Protein AF-A0A1D2M3N2-F1 (afdb_monomer_lite)

pLDDT: mean 70.22, std 14.72, range [46.94, 94.25]

Radius of gyration: 23.42 Å; chains: 1; bounding box: 57×47×58 Å

Foldseek 3Di:
DVVVVVVVVVVVVVVVLCVPPVPPPCSVVVVVVVVVVVVVVVVVVVVVVVLLVVLCCLLPPDCVGPVDNNCCQLQLHPGPLLVVCCVQDDPVVNVVLVVCGNHDPCVVVNSVSSVVSVVVCVVVVVVVVVVVVVVVVVVVD

Organism: Orchesella cincta (NCBI:txid48709)

Sequence (141 aa):
MPVNDSWLLEQFVYQLIRKHFRKTNYYTDLIDLFLQVTQKTVLGQCLDTQTAVDDYLDCYGSEADIGKAGTDIQNGKCSWLFVRSQQLCSKEQLAMLFENYGKSDDDKKMQGMCLKSVQELRNDEMKGLMRKLLEMVTARI

Secondary structure (DSSP, 8-state):
-HHHHHHHHHHHHHHHHHHHHTTSTTHHHHHHHHHHHHHHHHHHHHHHHHHHHHHHHHHH--HHHHSS---TTTTT---HHHHHHHTTS-HHHHHHHHHHTT-SSSHHHHHHHHHHHHHHHHHHHHHHHHHHHHHHHHTT-

InterPro domains:
  IPR000092 Polyprenyl synthetase-like [PF00348] (53-109)
  IPR008949 Isoprenoid synthase domain superfamily [G3DSA:1.10.600.10] (1-52)
  IPR008949 Isoprenoid synthase domain superfamily [G3DSA:1.10.600.10] (53-141)
  IPR008949 Isoprenoid synthase domain superfamily [SSF48576] (3-140)
  IPR039702 Farnesyl pyrophosphate synthase-like [PTHR11525] (53-109)

Structure (mmCIF, N/CA/C/O backbone):
data_AF-A0A1D2M3N2-F1
#
_entry.id   AF-A0A1D2M3N2-F1
#
loop_
_atom_site.group_PDB
_atom_site.id
_atom_site.type_symbol
_atom_site.label_atom_id
_atom_site.label_alt_id
_atom_site.label_comp_id
_atom_site.label_asym_id
_atom_site.label_entity_id
_atom_site.label_seq_id
_atom_site.pdbx_PDB_ins_code
_atom_site.Cartn_x
_atom_site.Cartn_y
_atom_site.Cartn_z
_atom_site.occupancy
_atom_site.B_iso_or_equiv
_atom_site.auth_seq_id
_atom_site.auth_comp_id
_atom_site.auth_asym_id
_atom_site.auth_atom_id
_atom_site.pdbx_PDB_model_num
ATOM 1 N N . MET A 1 1 ? 13.300 2.833 14.566 1.00 67.69 1 MET A N 1
ATOM 2 C CA . MET A 1 1 ? 12.424 3.546 15.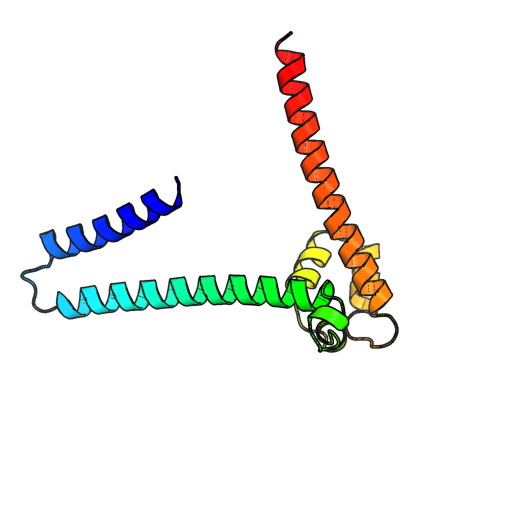523 1.00 67.69 1 MET A CA 1
ATOM 3 C C . MET A 1 1 ? 11.006 3.844 14.997 1.00 67.69 1 MET A C 1
ATOM 5 O O . MET A 1 1 ? 10.106 3.661 15.792 1.00 67.69 1 MET A O 1
ATOM 9 N N . PRO A 1 2 ? 10.743 4.152 13.705 1.00 76.12 2 PRO A N 1
ATOM 10 C CA . PRO A 1 2 ? 9.382 4.490 13.219 1.00 76.12 2 PRO A CA 1
ATOM 11 C C . PRO A 1 2 ? 8.353 3.338 13.193 1.00 76.12 2 PRO A C 1
ATOM 13 O O . PRO A 1 2 ? 7.151 3.550 13.338 1.00 76.12 2 PRO A O 1
ATOM 16 N N . VAL A 1 3 ? 8.816 2.098 12.998 1.00 81.56 3 VAL A N 1
ATOM 17 C CA . VAL A 1 3 ? 7.937 0.913 12.910 1.00 81.56 3 VAL A CA 1
ATOM 18 C C . VAL A 1 3 ? 7.278 0.606 14.257 1.00 81.56 3 VAL A C 1
ATOM 20 O O . VAL A 1 3 ? 6.100 0.268 14.315 1.00 81.56 3 VAL A O 1
ATOM 23 N N . ASN A 1 4 ? 8.027 0.784 15.349 1.00 85.62 4 ASN A N 1
ATOM 24 C CA . ASN A 1 4 ? 7.520 0.582 16.703 1.00 85.62 4 ASN A CA 1
ATOM 25 C C . ASN A 1 4 ? 6.383 1.561 17.031 1.00 85.62 4 ASN A C 1
ATOM 27 O O . ASN A 1 4 ? 5.377 1.167 17.613 1.00 85.62 4 ASN A O 1
ATOM 31 N N . ASP A 1 5 ? 6.518 2.816 16.601 1.00 91.50 5 ASP A N 1
ATOM 32 C CA . ASP A 1 5 ? 5.506 3.850 16.829 1.00 91.50 5 ASP A CA 1
ATOM 33 C C . ASP A 1 5 ? 4.214 3.545 16.058 1.00 91.50 5 ASP A C 1
ATOM 35 O O . ASP A 1 5 ? 3.114 3.738 16.573 1.00 91.50 5 ASP A O 1
ATOM 39 N N . SER A 1 6 ? 4.340 2.983 14.853 1.00 87.88 6 SER A N 1
ATOM 40 C CA . SER A 1 6 ? 3.199 2.557 14.032 1.00 87.88 6 SER A CA 1
ATOM 41 C C . SER A 1 6 ? 2.406 1.430 14.703 1.00 87.88 6 SER A C 1
ATOM 43 O O . SER A 1 6 ? 1.179 1.492 14.782 1.00 87.88 6 SER A O 1
ATOM 45 N N . TRP A 1 7 ? 3.101 0.436 15.266 1.00 85.81 7 TRP A N 1
ATOM 46 C CA . TRP A 1 7 ? 2.455 -0.649 16.010 1.00 85.81 7 TRP A CA 1
ATOM 47 C C . TRP A 1 7 ? 1.809 -0.133 17.305 1.00 85.81 7 TRP A C 1
ATOM 49 O O . TRP A 1 7 ? 0.689 -0.515 17.651 1.00 85.81 7 TRP A O 1
ATOM 59 N N . LEU A 1 8 ? 2.466 0.795 18.006 1.00 91.69 8 LEU A N 1
ATOM 60 C CA . LEU A 1 8 ? 1.911 1.407 19.212 1.00 91.69 8 LEU A CA 1
ATOM 61 C C . LEU A 1 8 ? 0.593 2.145 18.923 1.00 91.69 8 LEU A C 1
ATOM 63 O O . LEU A 1 8 ? -0.360 2.008 19.691 1.00 91.69 8 LEU A O 1
ATOM 67 N N . LEU A 1 9 ? 0.520 2.880 17.809 1.00 90.75 9 LEU A N 1
ATOM 68 C CA . LEU A 1 9 ? -0.699 3.565 17.370 1.00 90.75 9 LEU A CA 1
ATOM 69 C C . LEU A 1 9 ? -1.838 2.581 17.097 1.00 90.75 9 LEU A C 1
ATOM 71 O O . LEU A 1 9 ? -2.955 2.795 17.569 1.00 90.75 9 LEU A O 1
ATOM 75 N N . GLU A 1 10 ? -1.557 1.478 16.404 1.00 88.44 10 GLU A N 1
ATOM 76 C CA . GLU A 1 10 ? -2.554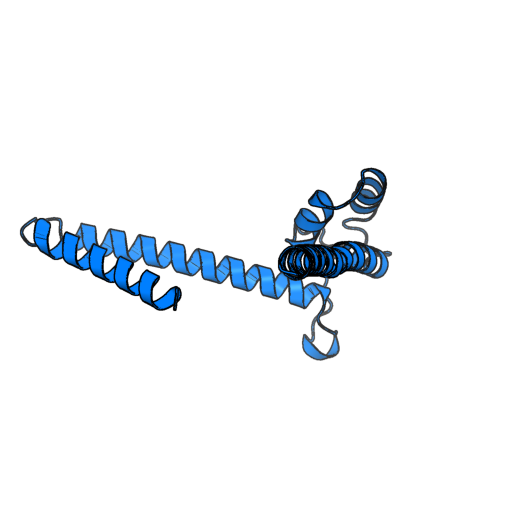 0.442 16.134 1.00 88.44 10 GLU A CA 1
ATOM 77 C C . GLU A 1 10 ? -3.109 -0.164 17.436 1.00 88.44 10 GLU A C 1
ATOM 79 O O . GLU A 1 10 ? -4.324 -0.276 17.618 1.00 88.44 10 GLU A O 1
ATOM 84 N N . GLN A 1 11 ? -2.237 -0.478 18.399 1.00 91.19 11 GLN A N 1
ATOM 85 C CA . GLN A 1 11 ? -2.669 -0.979 19.707 1.00 91.19 11 GLN A CA 1
ATOM 86 C C . GLN A 1 11 ? -3.508 0.048 20.477 1.00 91.19 11 GLN A C 1
ATOM 88 O O . GLN A 1 11 ? -4.456 -0.322 21.176 1.00 91.19 11 GLN A O 1
ATOM 93 N N . PHE A 1 12 ? -3.207 1.338 20.331 1.00 94.25 12 PHE A N 1
ATOM 94 C CA . PHE A 1 12 ? -3.974 2.407 20.964 1.00 94.25 12 PHE A CA 1
ATOM 95 C C . PHE A 1 12 ? -5.409 2.486 20.424 1.00 94.25 12 PHE A C 1
ATOM 97 O O . PHE A 1 12 ? -6.350 2.673 21.199 1.00 94.25 12 PHE A O 1
ATOM 104 N N . VAL A 1 13 ? -5.600 2.262 19.119 1.00 91.50 13 VAL A N 1
ATOM 105 C CA . VAL A 1 13 ? -6.930 2.207 18.488 1.00 91.50 13 VAL A CA 1
ATOM 106 C C . VAL A 1 13 ? -7.767 1.073 19.084 1.00 91.50 13 VAL A C 1
ATOM 108 O O . VAL A 1 13 ? -8.883 1.316 19.552 1.00 91.50 13 VAL A O 1
ATOM 111 N N . TYR A 1 14 ? -7.221 -0.144 19.177 1.00 91.62 14 TYR A N 1
ATOM 112 C CA . TYR A 1 14 ? -7.936 -1.273 19.786 1.00 91.62 14 TYR A CA 1
ATOM 113 C C . TYR A 1 14 ? -8.246 -1.046 21.273 1.00 91.62 14 TYR A C 1
ATOM 115 O O . TYR A 1 14 ? -9.323 -1.418 21.752 1.00 91.62 14 TYR A O 1
ATOM 123 N N . GLN A 1 15 ? -7.350 -0.385 22.014 1.00 92.56 15 GLN A N 1
ATOM 124 C CA . GLN A 1 15 ? -7.609 -0.012 23.407 1.00 92.56 15 GLN A CA 1
ATOM 125 C C . GLN A 1 15 ? -8.756 0.997 23.544 1.00 92.56 15 GLN A C 1
ATOM 127 O O . GLN A 1 15 ? -9.596 0.834 24.434 1.00 92.56 15 GLN A O 1
ATOM 132 N N . LEU A 1 16 ? -8.836 2.005 22.669 1.00 92.62 16 LEU A N 1
ATOM 133 C CA . LEU A 1 16 ? -9.937 2.974 22.657 1.00 92.62 16 LEU A CA 1
ATOM 134 C C . LEU A 1 16 ? -11.272 2.298 22.345 1.00 92.62 16 LEU A C 1
ATOM 136 O O . LEU A 1 16 ? -12.252 2.509 23.067 1.00 92.62 16 LEU A O 1
ATOM 140 N N . ILE A 1 17 ? -11.296 1.426 21.333 1.00 90.56 17 ILE A N 1
ATOM 141 C CA . ILE A 1 17 ? -12.499 0.675 20.962 1.00 90.56 17 ILE A CA 1
ATOM 142 C C . ILE A 1 17 ? -12.967 -0.184 22.143 1.00 90.56 17 ILE A C 1
ATOM 144 O O . ILE A 1 17 ? -14.131 -0.129 22.542 1.00 90.56 17 ILE A O 1
ATOM 148 N N . ARG A 1 18 ? -12.049 -0.902 22.796 1.00 91.50 18 ARG A N 1
ATOM 149 C CA . ARG A 1 18 ? -12.355 -1.706 23.986 1.00 91.50 18 ARG A CA 1
ATOM 150 C C . ARG A 1 18 ? -12.792 -0.864 25.187 1.00 91.50 18 ARG A C 1
ATOM 152 O O . ARG A 1 18 ? -13.612 -1.317 25.981 1.00 91.50 18 ARG A O 1
ATOM 159 N N . LYS A 1 19 ? -12.266 0.345 25.368 1.00 93.50 19 LYS A N 1
ATOM 160 C CA . LYS A 1 19 ? -12.651 1.206 26.495 1.00 93.50 19 LYS A CA 1
ATOM 161 C C . LYS A 1 19 ? -14.065 1.764 26.331 1.00 93.50 19 LYS A C 1
ATOM 163 O O . LYS A 1 19 ? -14.813 1.790 27.305 1.00 93.50 19 LYS A O 1
ATOM 168 N N . HIS A 1 20 ? -14.425 2.187 25.121 1.00 91.44 20 HIS A N 1
ATOM 169 C CA . HIS A 1 20 ? -15.673 2.911 24.869 1.00 91.44 20 HIS A CA 1
ATOM 170 C C . HIS A 1 20 ? -16.822 2.025 24.374 1.00 91.44 20 HIS 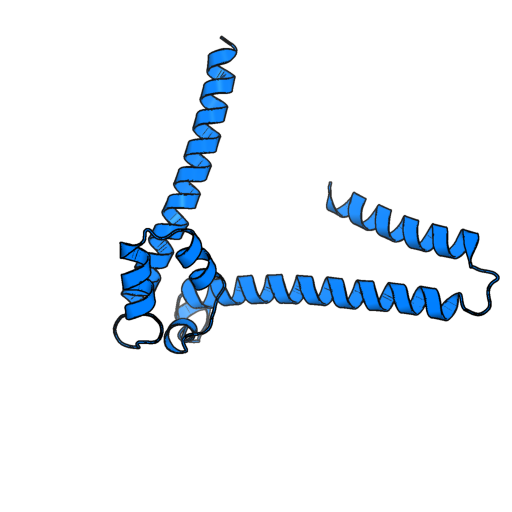A C 1
ATOM 172 O O . HIS A 1 20 ? -17.971 2.283 24.724 1.00 91.44 20 HIS A O 1
ATOM 178 N N . PHE A 1 21 ? -16.533 0.958 23.627 1.00 91.25 21 PHE A N 1
ATOM 179 C CA . PHE A 1 21 ? -17.554 0.161 22.937 1.00 91.25 21 PHE A CA 1
ATOM 180 C C . PHE A 1 21 ? -17.700 -1.268 23.465 1.00 91.25 21 PHE A C 1
ATOM 182 O O . PHE A 1 21 ? -18.584 -1.984 23.028 1.00 91.25 21 PHE A O 1
ATOM 189 N N . ARG A 1 22 ? -16.926 -1.701 24.469 1.00 89.69 22 ARG A N 1
ATOM 190 C CA . ARG A 1 22 ? -16.982 -3.088 24.987 1.00 89.69 22 ARG A CA 1
ATOM 191 C C . ARG A 1 22 ? -18.359 -3.558 25.473 1.00 89.69 22 ARG A C 1
ATOM 193 O O . ARG A 1 22 ? -18.585 -4.759 25.552 1.00 89.69 22 ARG A O 1
ATOM 200 N N . LYS A 1 23 ? -19.251 -2.642 25.857 1.00 91.62 23 LYS A N 1
ATOM 201 C CA . LYS A 1 23 ? -20.602 -2.977 26.341 1.00 91.62 23 LYS A CA 1
ATOM 202 C C . LYS A 1 23 ? -21.673 -2.936 25.246 1.00 91.62 23 LYS A C 1
ATOM 204 O O . LYS A 1 23 ? -22.834 -3.173 25.556 1.00 91.62 23 LYS A O 1
ATOM 209 N N . THR A 1 24 ? -21.324 -2.585 24.009 1.00 90.12 24 THR A N 1
ATOM 210 C CA . THR A 1 24 ? -22.295 -2.502 22.916 1.00 90.12 24 THR A CA 1
ATOM 211 C C . THR A 1 24 ? -22.436 -3.852 22.217 1.00 90.12 24 THR A C 1
ATOM 213 O O . THR A 1 24 ? -21.484 -4.624 22.126 1.00 90.12 24 THR A O 1
ATOM 216 N N . ASN A 1 25 ? -23.630 -4.133 21.691 1.00 90.62 25 ASN A N 1
ATOM 217 C CA . ASN A 1 25 ? -23.931 -5.411 21.033 1.00 90.62 25 ASN A CA 1
ATOM 218 C C . ASN A 1 25 ? -23.178 -5.611 19.703 1.00 90.62 25 ASN A C 1
ATOM 220 O O . ASN A 1 25 ? -23.114 -6.728 19.215 1.00 90.62 25 ASN A O 1
ATOM 224 N N . TYR A 1 26 ? -22.607 -4.543 19.137 1.00 89.81 26 TYR A N 1
ATOM 225 C CA . TYR A 1 26 ? -21.868 -4.538 17.868 1.00 89.81 26 TYR A CA 1
ATOM 226 C C . TYR A 1 26 ? -20.341 -4.463 18.056 1.00 89.81 26 TYR A C 1
ATOM 228 O O . TYR A 1 26 ? -19.607 -4.208 17.106 1.00 89.81 26 TYR A O 1
ATOM 236 N N . TYR A 1 27 ? -19.834 -4.624 19.285 1.00 91.94 27 TYR A N 1
ATOM 237 C CA . TYR A 1 27 ? -18.395 -4.558 19.571 1.00 91.94 27 TYR A CA 1
ATOM 238 C C . TYR A 1 27 ? -17.584 -5.575 18.758 1.00 91.94 27 TYR A C 1
ATOM 240 O O . TYR A 1 27 ? -16.518 -5.238 18.248 1.00 91.94 27 TYR A O 1
ATOM 248 N N . THR A 1 28 ? -18.091 -6.802 18.634 1.00 90.06 28 THR A N 1
ATOM 249 C CA . THR A 1 28 ? -17.457 -7.874 17.855 1.00 90.06 28 THR A CA 1
ATOM 250 C C . THR A 1 28 ? -17.376 -7.503 16.383 1.00 90.06 28 THR A C 1
ATOM 252 O O . THR A 1 28 ? -16.290 -7.537 15.816 1.00 90.06 28 THR A O 1
ATOM 255 N N . ASP A 1 29 ? -18.482 -7.024 15.811 1.00 93.62 29 ASP A N 1
ATOM 256 C CA . ASP A 1 29 ? -18.552 -6.630 14.402 1.00 93.62 29 ASP A CA 1
ATOM 257 C C . ASP A 1 29 ? -17.628 -5.441 14.107 1.00 93.62 29 ASP A C 1
ATOM 259 O O . ASP A 1 29 ? -16.991 -5.375 13.058 1.00 93.62 29 ASP A O 1
ATOM 263 N N . LEU A 1 30 ? -17.515 -4.506 15.057 1.00 91.75 30 LEU A N 1
ATOM 264 C CA . LEU A 1 30 ? -16.622 -3.356 14.952 1.00 91.75 30 LEU A CA 1
ATOM 265 C C . LEU A 1 30 ? -15.147 -3.781 14.957 1.00 91.75 30 LEU A C 1
ATOM 267 O O . LEU A 1 30 ? -14.370 -3.290 14.142 1.00 91.75 30 LEU A O 1
ATOM 271 N N . ILE A 1 31 ? -14.755 -4.683 15.860 1.00 92.50 31 ILE A N 1
ATOM 272 C CA . ILE A 1 31 ? -13.382 -5.203 15.917 1.00 92.50 31 ILE A CA 1
ATOM 273 C C . ILE A 1 31 ? -13.056 -6.005 14.656 1.00 92.50 31 ILE A C 1
ATOM 275 O O . ILE A 1 31 ? -12.002 -5.778 14.062 1.00 92.50 31 ILE A O 1
ATOM 279 N N . ASP A 1 32 ? -13.963 -6.877 14.216 1.00 93.25 32 ASP A N 1
ATOM 280 C CA . ASP A 1 32 ? -13.782 -7.673 13.002 1.00 93.25 32 ASP A CA 1
ATOM 281 C C . ASP A 1 32 ? -13.652 -6.782 11.763 1.00 93.25 32 ASP A C 1
ATOM 283 O O . ASP A 1 32 ? -12.795 -7.028 10.913 1.00 93.25 32 ASP A O 1
ATOM 287 N N . LEU A 1 33 ? -14.441 -5.707 11.672 1.00 92.81 33 LEU A N 1
ATOM 288 C CA . LEU A 1 33 ? -14.337 -4.741 10.581 1.00 92.81 33 LEU A CA 1
ATOM 289 C C . LEU A 1 33 ? -12.972 -4.043 10.568 1.00 92.81 33 LEU A C 1
ATOM 291 O O . LEU A 1 33 ? -12.336 -3.964 9.516 1.00 92.81 33 LEU A O 1
ATOM 295 N N . PHE A 1 34 ? -12.505 -3.555 11.721 1.00 92.75 34 PHE A N 1
ATOM 296 C CA . PHE A 1 34 ? -11.193 -2.911 11.823 1.00 92.75 34 PHE A CA 1
ATOM 297 C C . PHE A 1 34 ? -10.062 -3.876 11.460 1.00 92.75 34 PHE A C 1
ATOM 299 O O . PHE A 1 34 ? -9.186 -3.520 10.673 1.00 92.75 34 PHE A O 1
ATOM 306 N N . LEU A 1 35 ? -10.124 -5.112 11.954 1.00 92.19 35 LEU A N 1
ATOM 307 C CA . LEU A 1 35 ? -9.136 -6.139 11.647 1.00 92.19 35 LEU A CA 1
ATOM 308 C C . LEU A 1 35 ? -9.107 -6.469 10.146 1.00 92.19 35 LEU A C 1
ATOM 310 O O . LEU A 1 35 ? -8.031 -6.529 9.551 1.00 92.19 35 LEU A O 1
ATOM 314 N N . GLN A 1 36 ? -10.273 -6.615 9.508 1.00 92.50 36 GLN A N 1
ATOM 315 C CA . GLN A 1 36 ? -10.372 -6.869 8.066 1.00 92.50 36 GLN A CA 1
ATOM 316 C C . GLN A 1 36 ? -9.811 -5.717 7.226 1.00 92.50 36 GLN A C 1
ATOM 318 O O . GLN A 1 36 ? -9.149 -5.953 6.213 1.00 92.50 36 GLN A O 1
ATOM 323 N N . VAL A 1 37 ? -10.074 -4.468 7.618 1.00 92.75 37 VAL A N 1
ATOM 324 C CA . VAL A 1 37 ? -9.556 -3.287 6.911 1.00 92.75 37 VAL A CA 1
ATOM 325 C C . VAL A 1 37 ? -8.036 -3.197 7.046 1.00 92.75 37 VAL A C 1
ATOM 327 O O . VAL A 1 37 ? -7.351 -2.990 6.040 1.00 92.75 37 VAL A O 1
ATOM 330 N N . THR A 1 38 ? -7.490 -3.423 8.243 1.00 91.62 38 THR A N 1
ATOM 331 C CA . THR A 1 38 ? -6.037 -3.489 8.448 1.00 91.62 38 THR A CA 1
ATOM 332 C C . THR A 1 38 ? -5.418 -4.595 7.600 1.00 91.62 38 THR A C 1
ATOM 334 O O . THR A 1 38 ? -4.458 -4.345 6.874 1.00 91.62 38 THR A O 1
ATOM 337 N N . GLN A 1 39 ? -6.007 -5.794 7.600 1.00 91.38 39 GLN A N 1
ATOM 338 C CA . GLN A 1 39 ? -5.510 -6.919 6.811 1.00 91.38 39 GLN A CA 1
ATOM 339 C C . GLN A 1 39 ? -5.492 -6.608 5.308 1.00 91.38 39 GLN A C 1
ATOM 341 O O . GLN A 1 39 ? -4.487 -6.858 4.647 1.00 91.38 39 GLN A O 1
ATOM 346 N N . LYS A 1 40 ? -6.563 -6.013 4.764 1.00 90.69 40 LYS A N 1
ATOM 347 C CA . LYS A 1 40 ? -6.609 -5.586 3.354 1.00 90.69 40 LYS A CA 1
ATOM 348 C C . LYS A 1 40 ? -5.542 -4.541 3.029 1.00 90.69 40 LYS A C 1
ATOM 350 O O . LYS A 1 40 ? -4.952 -4.595 1.956 1.00 90.69 40 LYS A O 1
ATOM 355 N N . THR A 1 41 ? -5.277 -3.621 3.952 1.00 91.12 41 THR A N 1
ATOM 356 C CA . THR A 1 41 ? -4.283 -2.554 3.764 1.00 91.12 41 THR A CA 1
ATOM 357 C C . THR A 1 41 ? -2.861 -3.111 3.766 1.00 91.12 41 THR A C 1
ATOM 359 O O . THR A 1 41 ? -2.074 -2.780 2.884 1.00 91.12 41 THR A O 1
ATOM 362 N N . VAL A 1 42 ? -2.544 -4.005 4.708 1.00 86.88 42 VAL A N 1
ATOM 363 C CA . VAL A 1 42 ? -1.232 -4.670 4.787 1.00 86.88 42 VAL A CA 1
ATOM 364 C C . VAL A 1 42 ? -1.000 -5.569 3.576 1.00 86.88 42 VAL A C 1
ATOM 366 O O . VAL A 1 42 ? 0.089 -5.559 3.011 1.00 86.88 42 VAL A O 1
ATOM 369 N N . LEU A 1 43 ? -2.023 -6.310 3.134 1.00 84.56 43 LEU A N 1
ATOM 370 C CA . LEU A 1 43 ? -1.938 -7.112 1.912 1.00 84.56 43 LEU A CA 1
ATOM 371 C C . LEU A 1 43 ? -1.720 -6.241 0.671 1.00 84.56 43 LEU A C 1
ATOM 373 O O . LEU A 1 43 ? -0.897 -6.602 -0.160 1.00 84.56 43 LEU A O 1
ATOM 377 N N . GLY A 1 44 ? -2.402 -5.097 0.564 1.00 86.12 44 GLY A N 1
ATOM 378 C CA . GLY A 1 44 ? -2.177 -4.132 -0.516 1.00 86.12 44 GLY A CA 1
ATOM 379 C C . GLY A 1 44 ? -0.738 -3.616 -0.536 1.00 86.12 44 GLY A C 1
ATOM 380 O O . GLY A 1 44 ? -0.070 -3.722 -1.554 1.00 86.12 44 GLY A O 1
ATOM 381 N N . GLN A 1 45 ? -0.216 -3.176 0.613 1.00 81.31 45 GLN A N 1
ATOM 382 C CA . GLN A 1 45 ? 1.178 -2.730 0.726 1.00 81.31 45 GLN A CA 1
ATOM 383 C C . GLN A 1 45 ? 2.178 -3.841 0.394 1.00 81.31 45 GLN A C 1
ATOM 385 O O . GLN A 1 45 ? 3.182 -3.593 -0.268 1.00 81.31 45 GLN A O 1
ATOM 390 N N . CYS A 1 46 ? 1.910 -5.069 0.843 1.00 81.56 46 CYS A N 1
ATOM 391 C CA . CYS A 1 46 ? 2.751 -6.218 0.533 1.00 81.56 46 CYS A CA 1
ATOM 392 C C . CYS A 1 46 ? 2.753 -6.501 -0.974 1.00 81.56 46 CYS A C 1
ATOM 394 O O . CYS A 1 46 ? 3.826 -6.668 -1.553 1.00 81.56 46 CYS A O 1
ATOM 396 N N . LEU A 1 47 ? 1.579 -6.462 -1.613 1.00 77.38 47 LEU A N 1
ATOM 397 C CA . LEU A 1 47 ? 1.446 -6.617 -3.057 1.00 77.38 47 LEU A CA 1
ATOM 398 C C . LEU A 1 47 ? 2.208 -5.520 -3.806 1.00 77.38 47 LEU A C 1
ATOM 400 O O . LEU A 1 47 ? 3.002 -5.852 -4.676 1.00 77.38 47 LEU A O 1
ATOM 404 N N . ASP A 1 48 ? 2.051 -4.253 -3.417 1.00 73.56 48 ASP A N 1
ATOM 405 C CA . ASP A 1 48 ? 2.761 -3.122 -4.028 1.00 73.56 48 ASP A CA 1
ATOM 406 C C . ASP A 1 48 ? 4.286 -3.306 -3.937 1.00 73.56 48 ASP A C 1
ATOM 408 O O . ASP A 1 48 ? 5.012 -3.128 -4.920 1.00 73.56 48 ASP A O 1
ATOM 412 N N . THR A 1 49 ? 4.789 -3.721 -2.766 1.00 72.62 49 THR A N 1
ATOM 413 C CA . THR A 1 49 ? 6.223 -3.998 -2.589 1.00 72.62 49 THR A CA 1
ATOM 414 C C . THR A 1 49 ? 6.695 -5.184 -3.419 1.00 72.62 49 THR A C 1
ATOM 416 O O . THR A 1 49 ? 7.792 -5.129 -3.967 1.00 72.62 49 THR A O 1
ATOM 419 N N . GLN A 1 50 ? 5.877 -6.231 -3.550 1.00 70.25 50 GLN A N 1
ATOM 420 C CA . GLN A 1 50 ? 6.212 -7.399 -4.356 1.00 70.25 50 GLN A CA 1
ATOM 421 C C . GLN A 1 50 ? 6.225 -7.051 -5.845 1.00 70.25 50 GLN A C 1
ATOM 423 O O . GLN A 1 50 ? 7.195 -7.368 -6.519 1.00 70.25 50 GLN A O 1
ATOM 428 N N . THR A 1 51 ? 5.236 -6.299 -6.335 1.00 68.44 51 THR A N 1
ATOM 429 C CA . THR A 1 51 ? 5.213 -5.825 -7.726 1.00 68.44 51 THR A CA 1
ATOM 430 C C . THR A 1 51 ? 6.394 -4.919 -8.047 1.00 68.44 51 THR A C 1
ATOM 432 O O . THR A 1 51 ? 6.968 -5.035 -9.120 1.00 68.44 51 THR A O 1
ATOM 435 N N . ALA A 1 52 ? 6.819 -4.063 -7.111 1.00 64.69 52 ALA A N 1
ATOM 436 C CA . ALA A 1 52 ? 7.992 -3.217 -7.312 1.00 64.69 52 ALA A CA 1
ATOM 437 C C . ALA A 1 52 ? 9.300 -4.028 -7.369 1.00 64.69 52 ALA A C 1
ATOM 439 O O . ALA A 1 52 ? 10.229 -3.654 -8.085 1.00 64.69 52 ALA A O 1
ATOM 440 N N . VAL A 1 53 ? 9.382 -5.128 -6.611 1.00 64.56 53 VAL A N 1
ATOM 441 C CA . VAL A 1 53 ? 10.521 -6.055 -6.651 1.00 64.56 53 VAL A CA 1
ATOM 442 C C . VAL A 1 53 ? 10.503 -6.878 -7.932 1.00 64.56 53 VAL A C 1
ATOM 444 O O . VAL A 1 53 ? 11.550 -7.000 -8.557 1.00 64.56 53 VAL A O 1
ATOM 447 N N . ASP A 1 54 ? 9.346 -7.384 -8.348 1.00 64.75 54 ASP A N 1
ATOM 448 C CA . ASP A 1 54 ? 9.196 -8.147 -9.588 1.00 64.75 54 ASP A CA 1
ATOM 449 C C . ASP A 1 54 ? 9.513 -7.266 -10.811 1.00 64.75 54 ASP A C 1
ATOM 451 O O . ASP A 1 54 ? 10.332 -7.658 -11.635 1.00 64.75 54 ASP A O 1
ATOM 455 N N . ASP A 1 55 ? 9.005 -6.027 -10.869 1.00 61.41 55 ASP A N 1
ATOM 456 C CA . ASP A 1 55 ? 9.345 -5.032 -11.905 1.00 61.41 55 ASP A CA 1
ATOM 457 C C . ASP A 1 55 ? 10.860 -4.744 -11.965 1.00 61.41 55 ASP A C 1
ATOM 459 O O . ASP A 1 55 ? 11.438 -4.532 -13.035 1.00 61.41 55 ASP A O 1
ATOM 463 N N . TYR A 1 56 ? 11.526 -4.711 -10.805 1.00 61.91 56 TYR A N 1
ATOM 464 C CA . TYR A 1 56 ? 12.973 -4.534 -10.727 1.00 61.91 56 TYR A CA 1
ATOM 465 C C . TYR A 1 56 ? 13.716 -5.798 -11.175 1.00 61.91 56 TYR A C 1
ATOM 467 O O . TYR A 1 56 ? 14.658 -5.720 -11.957 1.00 61.91 56 TYR A O 1
ATOM 475 N N . LEU A 1 57 ? 13.313 -6.976 -10.715 1.00 63.81 57 LEU A N 1
ATOM 476 C CA . LEU A 1 57 ? 13.969 -8.230 -11.070 1.00 63.81 57 LEU A CA 1
ATOM 477 C C . LEU A 1 57 ? 13.812 -8.547 -12.562 1.00 63.81 57 LEU A C 1
ATOM 479 O O . LEU A 1 57 ? 14.801 -8.915 -13.189 1.00 63.81 57 LEU A O 1
ATOM 483 N N . ASP A 1 58 ? 12.654 -8.285 -13.163 1.00 61.84 58 ASP A N 1
ATOM 484 C CA . ASP A 1 58 ? 12.422 -8.506 -14.596 1.00 61.84 58 ASP A CA 1
ATOM 485 C C . ASP A 1 58 ? 13.274 -7.600 -15.501 1.00 61.84 58 ASP A C 1
ATOM 487 O O . ASP A 1 58 ? 13.557 -7.957 -16.644 1.00 61.84 58 ASP A O 1
ATOM 491 N N . CYS A 1 59 ? 13.719 -6.442 -15.003 1.00 58.03 59 CYS A N 1
ATOM 492 C CA . CYS A 1 59 ? 14.556 -5.503 -15.758 1.00 58.03 59 CYS A CA 1
ATOM 493 C C . CYS A 1 59 ? 16.056 -5.587 -15.432 1.00 58.03 59 CYS A C 1
ATOM 495 O O . CYS A 1 59 ? 16.879 -5.174 -16.249 1.00 58.03 59 CYS A O 1
ATOM 497 N N . TYR A 1 60 ? 16.426 -6.062 -14.240 1.00 55.88 60 TYR A N 1
ATOM 498 C CA . TYR A 1 60 ? 17.810 -6.043 -13.745 1.00 55.88 60 TYR A CA 1
ATOM 499 C C . TYR A 1 60 ? 18.396 -7.428 -13.483 1.00 55.88 60 TYR A C 1
ATOM 501 O O . TYR A 1 60 ? 19.617 -7.555 -13.362 1.00 55.88 60 TYR A O 1
ATOM 509 N N . GLY A 1 61 ? 17.565 -8.455 -13.337 1.00 57.94 61 GLY A N 1
ATOM 510 C CA . GLY A 1 61 ? 18.048 -9.793 -13.064 1.00 57.94 61 GLY A CA 1
ATOM 511 C C . GLY A 1 61 ? 18.700 -10.405 -14.287 1.00 57.94 61 GLY A C 1
ATOM 512 O O . GLY A 1 61 ? 18.166 -10.370 -15.395 1.00 57.94 61 GLY A O 1
ATOM 513 N N . SER A 1 62 ? 19.887 -10.966 -14.085 1.00 49.44 62 SER A N 1
ATOM 514 C CA . SER A 1 62 ? 20.538 -11.735 -15.131 1.00 49.44 62 SER A CA 1
ATOM 515 C C . SER A 1 62 ? 19.714 -13.001 -15.408 1.00 49.44 62 SER A C 1
ATOM 517 O O . SER A 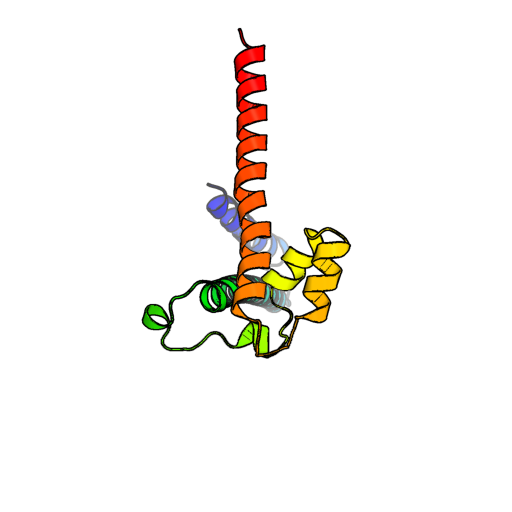1 62 ? 19.155 -13.599 -14.485 1.00 49.44 62 SER A O 1
ATOM 519 N N . GLU A 1 63 ? 19.644 -13.445 -16.669 1.00 53.75 63 GLU A N 1
ATOM 520 C CA . GLU A 1 63 ? 18.957 -14.699 -17.044 1.00 53.75 63 GLU A CA 1
ATOM 521 C C . GLU A 1 63 ? 19.465 -15.909 -16.230 1.00 53.75 63 GLU A C 1
ATOM 523 O O . GLU A 1 63 ? 18.730 -16.877 -16.033 1.00 53.75 63 GLU A O 1
ATOM 528 N N . ALA A 1 64 ? 20.696 -15.828 -15.707 1.00 51.56 64 ALA A N 1
ATOM 529 C CA . ALA A 1 64 ? 21.317 -16.833 -14.852 1.00 51.56 64 ALA A CA 1
ATOM 530 C C . ALA A 1 64 ? 20.753 -16.875 -13.417 1.00 51.56 64 ALA A C 1
ATOM 532 O O . ALA A 1 64 ? 20.783 -17.940 -12.803 1.00 51.56 64 ALA A O 1
ATOM 533 N N . ASP A 1 65 ? 20.218 -15.764 -12.898 1.00 51.41 65 ASP A N 1
ATOM 534 C CA . ASP A 1 65 ? 19.725 -15.659 -11.515 1.00 51.41 65 ASP A CA 1
ATOM 535 C C . ASP A 1 65 ? 18.205 -15.880 -11.399 1.00 51.41 65 ASP A C 1
ATOM 537 O O . ASP A 1 65 ? 17.721 -16.326 -10.360 1.00 51.41 65 ASP A O 1
ATOM 541 N N . ILE A 1 66 ? 17.443 -15.588 -12.460 1.00 52.12 66 ILE A N 1
ATOM 542 C CA . ILE A 1 66 ? 15.965 -15.633 -12.453 1.00 52.12 66 ILE A CA 1
ATOM 543 C C . ILE A 1 66 ? 15.409 -16.850 -13.208 1.00 52.12 66 ILE A C 1
ATOM 545 O O . ILE A 1 66 ? 14.290 -17.295 -12.944 1.00 52.12 66 ILE A O 1
ATOM 549 N N . GLY A 1 67 ? 16.168 -17.420 -14.151 1.00 49.69 67 GLY A N 1
ATOM 550 C CA . GLY A 1 67 ? 15.718 -18.562 -14.957 1.00 49.69 67 GLY A CA 1
ATOM 551 C C . GLY A 1 67 ? 14.532 -18.259 -15.888 1.00 49.69 67 GLY A C 1
ATOM 552 O O . GLY A 1 67 ? 13.961 -19.181 -16.472 1.00 49.69 67 GLY A O 1
ATOM 553 N N . LYS A 1 68 ? 14.154 -16.983 -16.043 1.00 54.41 68 LYS A N 1
ATOM 554 C CA . LYS A 1 68 ? 13.168 -16.484 -17.009 1.00 54.41 68 LYS A CA 1
ATOM 555 C C . LYS A 1 68 ? 13.749 -15.283 -17.748 1.00 54.41 68 LYS A C 1
ATOM 557 O O . LYS A 1 68 ? 14.361 -14.419 -17.130 1.00 54.41 68 LYS A O 1
ATOM 562 N N . ALA A 1 69 ? 13.531 -15.226 -19.059 1.00 52.50 69 ALA A N 1
ATOM 563 C CA . ALA A 1 69 ? 13.796 -14.027 -19.845 1.00 52.50 69 ALA A CA 1
ATOM 564 C C . ALA A 1 69 ? 12.712 -12.978 -19.538 1.00 52.50 69 ALA A C 1
ATOM 566 O O . ALA A 1 69 ? 11.519 -13.264 -19.695 1.00 52.50 69 ALA A O 1
ATOM 567 N N . GLY A 1 70 ? 13.118 -11.787 -19.086 1.00 55.06 70 GLY A N 1
ATOM 568 C CA . GLY A 1 70 ? 12.215 -10.665 -18.818 1.00 55.06 70 GLY A CA 1
ATOM 569 C C . GLY A 1 70 ? 11.481 -10.254 -20.095 1.00 55.06 70 GLY A C 1
ATOM 570 O O . GLY A 1 70 ? 12.091 -9.757 -21.035 1.00 55.06 70 GLY A O 1
ATOM 571 N N . THR A 1 71 ? 10.172 -10.506 -20.152 1.00 56.44 71 THR A N 1
ATOM 572 C CA . THR A 1 71 ? 9.313 -10.257 -21.332 1.00 56.44 71 THR A CA 1
ATOM 573 C C . THR A 1 71 ? 8.333 -9.100 -21.107 1.00 56.44 71 THR A C 1
ATOM 575 O O . THR A 1 71 ? 7.529 -8.771 -21.979 1.00 56.44 71 THR A O 1
ATOM 578 N N . ASP A 1 72 ? 8.394 -8.440 -19.950 1.00 52.09 72 ASP A N 1
ATOM 579 C CA . ASP A 1 72 ? 7.380 -7.474 -19.518 1.00 52.09 72 ASP A CA 1
ATOM 580 C C . ASP A 1 72 ? 7.405 -6.144 -20.295 1.00 52.09 72 ASP A C 1
ATOM 582 O O . ASP A 1 72 ? 6.349 -5.545 -20.519 1.00 52.09 72 ASP A O 1
ATOM 586 N N . ILE A 1 73 ? 8.563 -5.744 -20.832 1.00 55.03 73 ILE A N 1
ATOM 587 C CA . ILE A 1 73 ? 8.681 -4.592 -21.747 1.00 55.03 73 ILE A CA 1
ATOM 588 C C . ILE A 1 73 ? 8.148 -4.932 -23.148 1.00 55.03 73 ILE A C 1
ATOM 590 O O . ILE A 1 73 ? 7.494 -4.101 -23.781 1.00 55.03 73 ILE A O 1
ATOM 594 N N . GLN A 1 74 ? 8.347 -6.171 -23.609 1.00 50.47 74 GLN A N 1
ATOM 595 C CA . GLN A 1 74 ? 7.837 -6.663 -24.898 1.00 50.47 74 GLN A CA 1
ATOM 596 C C . GLN A 1 74 ? 6.310 -6.765 -24.897 1.00 50.47 74 GLN A C 1
ATOM 598 O O . GLN A 1 74 ? 5.662 -6.478 -25.899 1.00 50.47 74 GLN A O 1
ATOM 603 N N . ASN A 1 75 ? 5.733 -7.108 -23.744 1.00 52.62 75 ASN A N 1
ATOM 604 C CA . ASN A 1 75 ? 4.290 -7.214 -23.555 1.00 52.62 75 ASN A CA 1
ATOM 605 C C . ASN A 1 75 ? 3.595 -5.858 -23.331 1.00 52.62 75 ASN A C 1
ATOM 607 O O . ASN A 1 75 ? 2.384 -5.830 -23.113 1.00 52.62 75 ASN A O 1
ATOM 611 N N . GLY A 1 76 ? 4.333 -4.737 -23.361 1.00 52.00 76 GLY A N 1
ATOM 612 C CA . GLY A 1 76 ? 3.769 -3.395 -23.191 1.00 52.00 76 GLY A CA 1
ATOM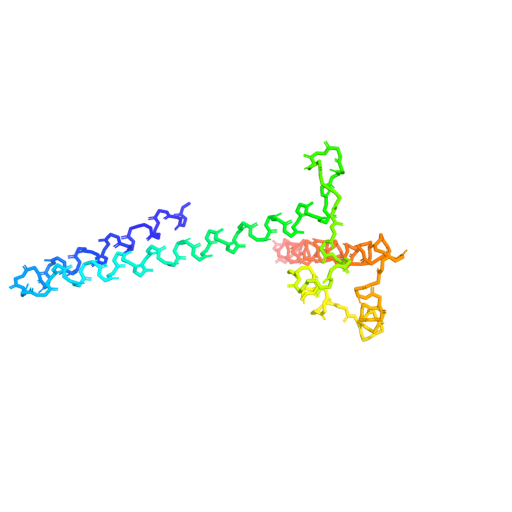 613 C C . GLY A 1 76 ? 3.079 -3.192 -21.838 1.00 52.00 76 GLY A C 1
ATOM 614 O O . GLY A 1 76 ? 2.136 -2.403 -21.736 1.00 52.00 76 GLY A O 1
ATOM 615 N N . LYS A 1 77 ? 3.497 -3.928 -20.799 1.00 59.97 77 LYS A N 1
ATOM 616 C CA . LYS A 1 77 ? 2.917 -3.786 -19.463 1.00 59.97 77 LYS A CA 1
ATOM 617 C C . LYS A 1 77 ? 3.346 -2.464 -18.856 1.00 59.97 77 LYS A C 1
ATOM 619 O O . LYS A 1 77 ? 4.543 -2.179 -18.776 1.00 59.97 77 LYS A O 1
ATOM 624 N N . CYS A 1 78 ? 2.365 -1.703 -18.371 1.00 53.59 78 CYS A N 1
ATOM 625 C CA . CYS A 1 78 ? 2.545 -0.433 -17.668 1.00 53.59 78 CYS A CA 1
ATOM 626 C C . CYS A 1 78 ? 3.233 -0.650 -16.303 1.00 53.59 78 CYS A C 1
ATOM 628 O O . CYS A 1 78 ? 2.605 -0.579 -15.251 1.00 53.59 78 CYS A O 1
ATOM 630 N N . SER A 1 79 ? 4.521 -0.986 -16.351 1.00 63.78 79 SER A N 1
ATOM 631 C CA . SER A 1 79 ? 5.397 -1.239 -15.211 1.00 63.78 79 SER A CA 1
ATOM 632 C C . SER A 1 79 ? 5.807 0.080 -14.558 1.00 63.78 79 SER A C 1
ATOM 634 O O . SER A 1 79 ? 5.845 1.132 -15.218 1.00 63.78 79 SER A O 1
ATOM 636 N N . TRP A 1 80 ? 6.151 0.038 -13.268 1.00 65.12 80 TRP A N 1
ATOM 637 C CA . TRP A 1 80 ? 6.595 1.212 -12.513 1.00 65.12 80 TRP A CA 1
ATOM 638 C C . TRP A 1 80 ? 7.719 1.970 -13.234 1.00 65.12 80 TRP A C 1
ATOM 640 O O . TRP A 1 80 ? 7.740 3.202 -13.243 1.00 65.12 80 TRP A O 1
ATOM 650 N N . LEU A 1 81 ? 8.606 1.247 -13.924 1.00 62.25 81 LEU A N 1
ATOM 651 C CA . LEU A 1 81 ? 9.704 1.823 -14.698 1.00 62.25 81 LEU A CA 1
ATOM 652 C C . LEU A 1 81 ? 9.234 2.698 -15.863 1.00 62.25 81 LEU A C 1
ATOM 654 O O . LEU A 1 81 ? 9.849 3.736 -16.101 1.00 62.25 81 LEU A O 1
ATOM 658 N N . PHE A 1 82 ? 8.153 2.336 -16.560 1.00 66.94 82 PHE A N 1
ATOM 659 C CA . PHE A 1 82 ? 7.614 3.122 -17.676 1.00 66.94 82 PHE A CA 1
ATOM 660 C C . PHE A 1 82 ? 6.947 4.410 -17.182 1.00 66.94 82 PHE A C 1
ATOM 662 O O . PHE A 1 82 ? 7.246 5.502 -17.663 1.00 66.94 82 PHE A O 1
ATOM 669 N N . VAL A 1 83 ? 6.108 4.304 -16.146 1.00 68.75 83 VAL A N 1
ATOM 670 C CA . VAL A 1 83 ? 5.467 5.474 -15.523 1.00 68.75 83 VAL A CA 1
ATOM 671 C C . VAL A 1 83 ? 6.521 6.414 -14.942 1.00 68.75 83 VAL A C 1
ATOM 673 O O . VAL A 1 83 ? 6.431 7.635 -15.091 1.00 68.75 83 VAL A O 1
ATOM 676 N N . ARG A 1 84 ? 7.560 5.854 -14.310 1.00 66.44 84 ARG A N 1
ATOM 677 C CA . ARG A 1 84 ? 8.655 6.633 -13.738 1.00 66.44 84 ARG A CA 1
ATOM 678 C C . ARG A 1 84 ? 9.481 7.315 -14.822 1.00 66.44 84 ARG A C 1
ATOM 680 O O . ARG A 1 84 ? 9.748 8.503 -14.693 1.00 66.44 84 ARG A O 1
ATOM 687 N N . SER A 1 85 ? 9.847 6.618 -15.895 1.00 65.81 85 SER A N 1
ATOM 688 C CA . SER A 1 85 ? 10.602 7.216 -17.007 1.00 65.81 85 SER A CA 1
ATOM 689 C C . SER A 1 85 ? 9.799 8.297 -17.737 1.00 65.81 85 SER A C 1
ATOM 691 O O . SER A 1 85 ? 10.351 9.356 -18.019 1.00 65.81 85 SER A O 1
ATOM 693 N N . GLN A 1 86 ? 8.483 8.137 -17.915 1.00 69.19 86 GLN A N 1
ATOM 694 C CA . GLN A 1 86 ? 7.627 9.186 -18.487 1.00 69.19 86 GLN A CA 1
ATOM 695 C C . GLN A 1 86 ? 7.653 10.493 -17.674 1.00 69.19 86 GLN A C 1
ATOM 697 O O . GLN A 1 86 ? 7.649 11.579 -18.251 1.00 69.19 86 GLN A O 1
ATOM 702 N N . GLN A 1 87 ? 7.696 10.409 -16.342 1.00 66.88 87 GLN A N 1
ATOM 703 C CA . GLN A 1 87 ? 7.767 11.589 -15.469 1.00 66.88 87 GLN A CA 1
ATOM 704 C C . GLN A 1 87 ? 9.112 12.329 -15.554 1.00 66.88 87 GLN A C 1
ATOM 706 O O . GLN A 1 87 ? 9.214 13.459 -15.080 1.00 66.88 87 GLN A O 1
ATOM 711 N N . LEU A 1 88 ? 10.139 11.693 -16.122 1.00 65.88 88 LEU A N 1
ATOM 712 C CA . LEU A 1 88 ? 11.530 12.141 -16.068 1.00 65.88 88 LEU A CA 1
ATOM 713 C C . LEU A 1 88 ? 12.116 12.478 -17.443 1.00 65.88 88 LEU A C 1
ATOM 715 O O . LEU A 1 88 ? 13.067 13.250 -17.529 1.00 65.88 88 LEU A O 1
ATOM 719 N N . CYS A 1 89 ? 11.572 11.907 -18.516 1.00 63.59 89 CYS A N 1
ATOM 720 C CA . CYS A 1 89 ? 12.059 12.128 -19.869 1.00 63.59 89 CYS A CA 1
ATOM 721 C C . CYS A 1 89 ? 11.719 13.534 -20.385 1.00 63.59 89 CYS A C 1
ATOM 723 O O . CYS A 1 89 ? 10.611 14.046 -20.207 1.00 63.59 89 CYS A O 1
ATOM 725 N N . SER A 1 90 ? 12.661 14.139 -21.116 1.00 69.44 90 SER A N 1
ATOM 726 C CA . SER A 1 90 ? 12.371 15.308 -21.953 1.00 69.44 90 SER A CA 1
ATOM 727 C C . SER A 1 90 ? 11.373 14.940 -23.062 1.00 69.44 90 SER A C 1
ATOM 729 O O . SER A 1 90 ? 11.209 13.766 -23.393 1.00 69.44 90 SER A O 1
ATOM 731 N N . LYS A 1 91 ? 10.706 15.926 -23.682 1.00 71.44 91 LYS A N 1
ATOM 732 C CA . LYS A 1 91 ? 9.693 15.667 -24.732 1.00 71.44 91 LYS A CA 1
ATOM 733 C C . LYS A 1 91 ? 10.220 14.792 -25.881 1.00 71.44 91 LYS A C 1
ATOM 735 O O . LYS A 1 91 ? 9.469 13.993 -26.428 1.00 71.44 91 LYS A O 1
ATOM 740 N N . GLU A 1 92 ? 11.502 14.920 -26.212 1.00 71.06 92 GLU A N 1
ATOM 741 C CA . GLU A 1 92 ? 12.183 14.146 -27.259 1.00 71.06 92 GLU A CA 1
ATOM 742 C C . GLU A 1 92 ? 12.462 12.703 -26.822 1.00 71.06 92 GLU A C 1
ATOM 744 O O . GLU A 1 92 ? 12.201 11.759 -27.565 1.00 71.06 92 GLU A O 1
ATOM 749 N N . GLN A 1 93 ? 12.932 12.512 -25.586 1.00 61.69 93 GLN A N 1
ATOM 750 C CA . GLN A 1 93 ? 13.153 11.182 -25.014 1.00 61.69 93 GLN A CA 1
ATOM 751 C C . GLN A 1 93 ? 11.836 10.439 -24.791 1.00 61.69 93 GLN A C 1
ATOM 753 O O . GLN A 1 93 ? 11.774 9.234 -24.999 1.00 61.69 93 GLN A O 1
ATOM 758 N N . LEU A 1 94 ? 10.778 11.163 -24.428 1.00 69.94 94 LEU A N 1
ATOM 759 C CA . LEU A 1 94 ? 9.433 10.636 -24.244 1.00 69.94 94 LEU A CA 1
ATOM 760 C C . LEU A 1 94 ? 8.828 10.185 -25.581 1.00 69.94 94 LEU A C 1
ATOM 762 O O . LEU A 1 94 ? 8.247 9.108 -25.639 1.00 69.94 94 LEU A O 1
ATOM 766 N N . ALA A 1 95 ? 9.027 10.937 -26.669 1.00 71.12 95 ALA A N 1
ATOM 767 C CA . ALA A 1 95 ? 8.611 10.508 -28.007 1.00 71.12 95 ALA A CA 1
ATOM 768 C C . ALA A 1 95 ? 9.312 9.206 -28.437 1.00 71.12 95 ALA A C 1
ATOM 770 O O . ALA A 1 95 ? 8.644 8.265 -28.860 1.00 71.12 95 ALA A O 1
ATOM 771 N N . MET A 1 96 ? 10.632 9.110 -28.227 1.00 66.19 96 MET A N 1
ATOM 772 C CA . MET A 1 96 ? 11.384 7.872 -28.474 1.00 66.19 96 MET A CA 1
ATOM 773 C C . MET A 1 96 ? 10.954 6.722 -27.552 1.00 66.19 96 MET A C 1
ATOM 775 O O . MET A 1 96 ? 11.001 5.562 -27.958 1.00 66.19 96 MET A O 1
ATOM 779 N N . LEU A 1 97 ? 10.531 7.031 -26.321 1.00 67.38 97 LEU A N 1
ATOM 780 C CA . LEU A 1 97 ? 10.033 6.045 -25.368 1.00 67.38 97 LEU A CA 1
ATOM 781 C C . LEU A 1 97 ? 8.721 5.425 -25.866 1.00 67.38 97 LEU A C 1
ATOM 783 O O . LEU A 1 97 ? 8.601 4.207 -25.912 1.00 67.38 97 LEU A O 1
ATOM 787 N N . PHE A 1 98 ? 7.763 6.253 -26.291 1.00 68.44 98 PHE A N 1
ATOM 788 C CA . PHE A 1 98 ? 6.473 5.797 -26.817 1.00 68.44 98 PHE A CA 1
ATOM 789 C C . PHE A 1 98 ? 6.595 5.066 -28.159 1.00 68.44 98 PHE A C 1
ATOM 791 O O . PHE A 1 98 ? 5.859 4.113 -28.396 1.00 68.44 98 PHE A O 1
ATOM 798 N N . GLU A 1 99 ? 7.515 5.479 -29.031 1.00 69.62 99 GLU A N 1
ATOM 799 C CA . GLU A 1 99 ? 7.682 4.876 -30.360 1.00 69.62 99 GLU A CA 1
ATOM 800 C C . GLU A 1 99 ? 8.239 3.444 -30.309 1.00 69.62 99 GLU A C 1
ATOM 802 O O . GLU A 1 99 ? 7.967 2.631 -31.201 1.00 69.62 99 GLU A O 1
ATOM 807 N N . ASN A 1 100 ? 8.990 3.129 -29.255 1.00 63.38 100 ASN A N 1
ATOM 808 C CA . ASN A 1 100 ? 9.683 1.854 -29.084 1.00 63.38 100 ASN A CA 1
ATOM 809 C C . ASN A 1 100 ? 9.056 0.955 -28.006 1.00 63.38 100 ASN A C 1
ATOM 811 O O . ASN A 1 100 ? 9.456 -0.199 -27.857 1.00 63.38 100 ASN A O 1
ATOM 815 N N . TYR A 1 101 ? 8.068 1.454 -27.262 1.00 62.25 101 TYR A N 1
ATOM 816 C CA . TYR A 1 101 ? 7.365 0.681 -26.244 1.00 62.25 101 TYR A CA 1
ATOM 817 C C . TYR A 1 101 ? 6.486 -0.411 -26.877 1.00 62.25 101 TYR A C 1
ATOM 819 O O . TYR A 1 101 ? 5.662 -0.124 -27.744 1.00 62.25 101 TYR A O 1
ATOM 827 N N . GLY A 1 102 ? 6.661 -1.669 -26.454 1.00 60.44 102 GLY A N 1
ATOM 828 C CA . GLY A 1 102 ? 5.923 -2.820 -26.995 1.00 60.44 102 GLY A CA 1
ATOM 829 C C . GLY A 1 102 ? 6.448 -3.376 -28.329 1.00 60.44 102 GLY A C 1
ATOM 830 O O . GLY A 1 102 ? 5.727 -4.113 -29.000 1.00 60.44 102 GLY A O 1
ATOM 831 N N . LYS A 1 103 ? 7.681 -3.037 -28.740 1.00 63.00 103 LYS A N 1
ATOM 832 C CA . LYS A 1 103 ? 8.357 -3.632 -29.912 1.00 63.00 103 LYS A CA 1
ATOM 833 C C . LYS A 1 103 ? 9.482 -4.577 -29.471 1.00 63.00 103 LYS A C 1
ATOM 835 O O . LYS A 1 103 ? 10.290 -4.221 -28.621 1.00 63.00 103 LYS A O 1
ATOM 840 N N . SER A 1 104 ? 9.547 -5.767 -30.073 1.00 54.41 104 SER A N 1
ATOM 841 C CA . SER A 1 104 ? 10.464 -6.851 -29.67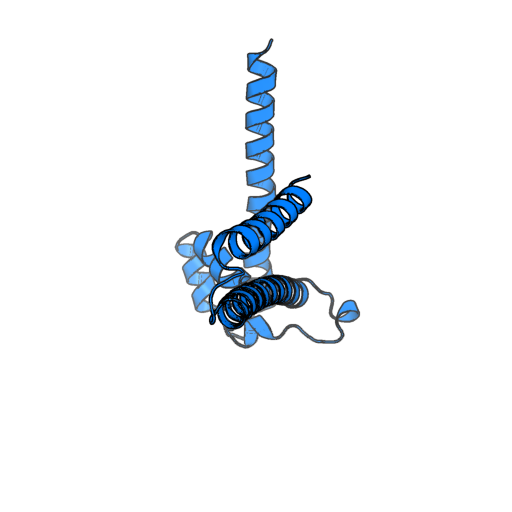6 1.00 54.41 104 SER A CA 1
ATOM 842 C C . SER A 1 104 ? 11.940 -6.616 -30.020 1.00 54.41 104 SER A C 1
ATOM 844 O O . SER A 1 104 ? 12.804 -7.209 -29.381 1.00 54.41 104 SER A O 1
ATOM 846 N N . ASP A 1 105 ? 12.246 -5.777 -31.014 1.00 54.06 105 ASP A N 1
ATOM 847 C CA . ASP A 1 105 ? 13.597 -5.701 -31.597 1.00 54.06 105 ASP A CA 1
ATOM 848 C C . ASP A 1 105 ? 14.578 -4.775 -30.846 1.00 54.06 105 ASP A C 1
ATOM 850 O O . ASP A 1 105 ? 15.789 -4.959 -30.954 1.00 54.06 105 ASP A O 1
ATOM 854 N N . ASP A 1 106 ? 14.094 -3.816 -30.043 1.00 57.12 106 ASP A N 1
ATOM 855 C CA . ASP A 1 106 ? 14.920 -2.760 -29.415 1.00 57.12 106 ASP A CA 1
ATOM 856 C C . ASP A 1 106 ? 14.853 -2.746 -27.869 1.00 57.12 106 ASP A C 1
ATOM 858 O O . ASP A 1 106 ? 15.187 -1.757 -27.208 1.00 57.12 106 ASP A O 1
ATOM 862 N N . ASP A 1 107 ? 14.468 -3.873 -27.267 1.00 56.44 107 ASP A N 1
ATOM 863 C CA . ASP A 1 107 ? 14.217 -4.028 -25.825 1.00 56.44 107 ASP A CA 1
ATOM 864 C C . ASP A 1 107 ? 15.431 -3.628 -24.958 1.00 56.44 107 ASP A C 1
ATOM 866 O O . ASP A 1 107 ? 15.336 -2.807 -24.046 1.00 56.44 107 ASP A O 1
ATOM 870 N N . LYS A 1 108 ? 16.637 -4.079 -25.332 1.00 55.97 108 LYS A N 1
ATOM 871 C CA . LYS A 1 108 ? 17.886 -3.735 -24.620 1.00 55.97 108 LYS A CA 1
ATOM 872 C C . LYS A 1 108 ? 18.227 -2.243 -24.686 1.00 55.97 108 LYS A C 1
ATOM 874 O O . LYS A 1 108 ? 18.844 -1.699 -23.768 1.00 55.97 108 LYS A O 1
ATOM 879 N N . LYS A 1 109 ? 17.849 -1.569 -25.775 1.00 60.94 109 LYS A N 1
ATOM 880 C CA . LYS A 1 109 ? 18.113 -0.139 -25.992 1.00 60.94 109 LYS A CA 1
ATOM 881 C C . LYS A 1 109 ? 17.154 0.712 -25.160 1.00 60.94 109 LYS A C 1
ATOM 883 O O . LYS A 1 109 ? 17.576 1.696 -24.553 1.00 60.94 109 LYS A O 1
ATOM 888 N N . MET A 1 110 ? 15.902 0.267 -25.073 1.00 59.94 110 MET A N 1
ATOM 889 C CA . MET A 1 110 ? 14.853 0.853 -24.244 1.00 59.94 110 MET A CA 1
ATOM 890 C C . MET A 1 110 ? 15.111 0.672 -22.752 1.00 59.94 110 MET A C 1
ATOM 892 O O . MET A 1 110 ? 15.094 1.656 -22.009 1.00 59.94 110 MET A O 1
ATOM 896 N N . GLN A 1 111 ? 15.469 -0.542 -22.331 1.00 57.22 111 GLN A N 1
ATOM 897 C CA . GLN A 1 111 ? 15.957 -0.814 -20.979 1.00 57.22 111 GLN A CA 1
ATOM 898 C C . GLN A 1 111 ? 17.142 0.093 -20.643 1.00 57.22 111 GLN A C 1
ATOM 900 O O . GLN A 1 111 ? 17.120 0.775 -19.623 1.00 57.22 111 GLN A O 1
ATOM 905 N N . GLY A 1 112 ? 18.135 0.190 -21.533 1.00 60.16 112 GLY A N 1
ATOM 906 C CA . GLY A 1 112 ? 19.302 1.053 -21.347 1.00 60.16 112 GLY A CA 1
ATOM 907 C C . GLY A 1 112 ? 18.977 2.548 -21.237 1.00 60.16 112 GLY A C 1
ATOM 908 O O . GLY A 1 112 ? 19.641 3.256 -20.479 1.00 60.16 112 GLY A O 1
ATOM 909 N N . MET A 1 113 ? 17.966 3.046 -21.955 1.00 63.50 113 MET A N 1
ATOM 910 C CA . MET A 1 113 ? 17.511 4.438 -21.845 1.00 63.50 113 MET A CA 1
ATOM 911 C C . MET A 1 113 ? 16.788 4.704 -20.523 1.00 63.50 113 MET A C 1
ATOM 913 O O . MET A 1 113 ? 17.180 5.625 -19.807 1.00 63.50 113 MET A O 1
ATOM 917 N N . CYS A 1 114 ? 15.809 3.871 -20.154 1.00 60.06 114 CYS A N 1
ATOM 918 C CA . CYS A 1 114 ? 15.124 3.967 -18.860 1.00 60.06 114 CYS A CA 1
ATOM 919 C C . CYS A 1 114 ? 16.118 3.867 -17.693 1.00 60.06 114 CYS A C 1
ATOM 921 O O . CYS A 1 114 ? 16.041 4.631 -16.731 1.00 60.06 114 CYS A O 1
ATOM 923 N N . LEU A 1 115 ? 17.100 2.969 -17.812 1.00 59.22 115 LEU A N 1
ATOM 924 C CA . LEU A 1 115 ? 18.157 2.747 -16.830 1.00 59.22 115 LEU A CA 1
ATOM 925 C C . LEU A 1 115 ? 19.037 3.985 -16.637 1.00 59.22 115 LEU A C 1
ATOM 927 O O . LEU A 1 115 ? 19.301 4.373 -15.500 1.00 59.22 115 LEU A O 1
ATOM 931 N N . LYS A 1 116 ? 19.464 4.632 -17.728 1.00 63.34 116 LYS A N 1
ATOM 932 C CA . LYS A 1 116 ? 20.265 5.864 -17.662 1.00 63.34 116 LYS A CA 1
ATOM 933 C C . LYS A 1 116 ? 19.497 6.997 -16.995 1.00 63.34 116 LYS A C 1
ATOM 935 O O . LYS A 1 116 ? 20.033 7.612 -16.078 1.00 63.34 116 LYS A O 1
ATOM 940 N N . SER A 1 117 ? 18.235 7.207 -17.371 1.00 61.16 117 SER A N 1
ATOM 941 C CA . SER A 1 117 ? 17.396 8.250 -16.768 1.00 61.16 117 SER A CA 1
ATOM 942 C C . SER A 1 117 ? 17.183 8.037 -15.261 1.00 61.16 117 SER A C 1
ATOM 944 O O . SER A 1 117 ? 17.189 8.994 -14.491 1.00 61.16 117 SER A O 1
ATOM 946 N N . VAL A 1 118 ? 17.050 6.785 -14.805 1.00 58.81 118 VAL A N 1
ATOM 947 C CA . VAL A 1 118 ? 16.906 6.457 -13.373 1.00 58.81 118 VAL A CA 1
ATOM 948 C C . VAL A 1 118 ? 18.242 6.546 -12.612 1.00 58.81 118 VAL A C 1
ATOM 950 O O . VAL A 1 118 ? 18.269 6.984 -11.460 1.00 58.81 118 VAL A O 1
ATOM 953 N N . GLN A 1 119 ? 19.367 6.169 -13.230 1.00 57.44 119 GLN A N 1
ATOM 954 C CA . GLN A 1 119 ? 20.704 6.281 -12.625 1.00 57.44 119 GLN A CA 1
ATOM 955 C C . GLN A 1 119 ? 21.187 7.733 -12.510 1.00 57.44 119 GLN A C 1
ATOM 957 O O . GLN A 1 119 ? 21.818 8.088 -11.511 1.00 57.44 119 GLN A O 1
ATOM 962 N N . GLU A 1 120 ? 20.872 8.580 -13.493 1.00 61.06 120 GLU A N 1
ATOM 963 C CA . GLU A 1 120 ? 21.175 10.013 -13.453 1.00 61.06 120 GLU A CA 1
ATOM 964 C C . GLU A 1 120 ? 20.511 10.690 -12.251 1.00 61.06 120 GLU A C 1
ATOM 966 O O . GLU A 1 120 ? 21.175 11.454 -11.559 1.00 61.06 120 GLU A O 1
ATOM 971 N N . LEU A 1 121 ? 19.283 10.309 -11.887 1.00 56.47 121 LEU A N 1
ATOM 972 C CA . LEU A 1 121 ? 18.613 10.812 -10.680 1.00 56.47 121 LEU A CA 1
ATOM 973 C C . LEU A 1 121 ? 19.252 10.358 -9.381 1.00 56.47 121 LEU A C 1
ATOM 975 O O . LEU A 1 121 ? 19.403 11.171 -8.478 1.00 56.47 121 LEU A O 1
ATOM 979 N N . ARG A 1 122 ? 19.649 9.085 -9.261 1.00 53.69 122 ARG A N 1
ATOM 980 C CA . ARG A 1 122 ? 20.336 8.627 -8.043 1.00 53.69 122 ARG A CA 1
ATOM 981 C C . ARG A 1 122 ? 21.616 9.438 -7.823 1.00 53.69 122 ARG A C 1
ATOM 983 O O . ARG A 1 122 ? 21.950 9.759 -6.686 1.00 53.69 122 ARG A O 1
ATOM 990 N N . ASN A 1 123 ? 22.291 9.806 -8.911 1.00 56.06 123 ASN A N 1
ATOM 991 C CA . ASN A 1 123 ? 23.473 10.657 -8.882 1.00 56.06 123 ASN A CA 1
ATOM 992 C C . ASN A 1 123 ? 23.139 12.139 -8.650 1.00 56.06 123 ASN A C 1
ATOM 994 O O . ASN A 1 123 ? 23.855 12.786 -7.891 1.00 56.06 123 ASN A O 1
ATOM 998 N N . ASP A 1 124 ? 22.080 12.684 -9.245 1.00 61.03 124 ASP A N 1
ATOM 999 C CA . ASP A 1 124 ? 21.695 14.093 -9.097 1.00 61.03 124 ASP A CA 1
ATOM 1000 C C . ASP A 1 124 ? 21.032 14.396 -7.751 1.00 61.03 124 ASP A C 1
ATOM 1002 O O . ASP A 1 124 ? 21.341 15.420 -7.141 1.00 61.03 124 ASP A O 1
ATOM 1006 N N . GLU A 1 125 ? 20.212 13.492 -7.213 1.00 67.31 125 GLU A N 1
ATOM 1007 C CA . GLU A 1 125 ? 19.697 13.580 -5.845 1.00 67.31 125 GLU A CA 1
ATOM 1008 C C . GLU A 1 125 ? 20.841 13.487 -4.828 1.00 67.31 125 GLU A C 1
ATOM 1010 O O . GLU A 1 125 ? 20.911 14.321 -3.921 1.00 67.31 125 GLU A O 1
ATOM 1015 N N . MET A 1 126 ? 21.791 12.551 -5.002 1.00 47.38 126 MET A N 1
ATOM 1016 C CA . MET A 1 126 ? 22.988 12.491 -4.148 1.00 47.38 126 MET A CA 1
ATOM 1017 C C . MET A 1 126 ? 23.840 13.753 -4.263 1.00 47.38 126 MET A C 1
ATOM 1019 O O . MET A 1 126 ? 24.273 14.283 -3.243 1.00 47.38 126 MET A O 1
ATOM 1023 N N . LYS A 1 127 ? 24.072 14.267 -5.477 1.00 54.78 127 LYS A N 1
ATOM 1024 C CA . LYS A 1 127 ? 24.812 15.520 -5.691 1.00 54.78 127 LYS A CA 1
ATOM 1025 C C . LYS A 1 127 ? 24.086 16.711 -5.073 1.00 54.78 127 LYS A C 1
ATOM 1027 O O . LYS A 1 127 ? 24.744 17.587 -4.520 1.00 54.78 127 LYS A O 1
ATOM 1032 N N . GLY A 1 128 ? 22.755 16.752 -5.133 1.00 62.41 128 GLY A N 1
ATOM 1033 C CA . GLY A 1 128 ? 21.930 17.791 -4.518 1.00 62.41 128 GLY A CA 1
ATOM 1034 C C . GLY A 1 128 ? 21.989 17.755 -2.990 1.00 62.41 128 GLY A C 1
ATOM 1035 O O . GLY A 1 128 ? 22.161 18.794 -2.351 1.00 62.41 128 GLY A O 1
ATOM 1036 N N . LEU A 1 129 ? 21.927 16.558 -2.402 1.00 58.25 129 LEU A N 1
ATOM 1037 C CA . LEU A 1 129 ? 22.141 16.332 -0.970 1.00 58.25 129 LEU A CA 1
ATOM 1038 C C . LEU A 1 129 ? 23.566 16.702 -0.540 1.00 58.25 129 LEU A C 1
ATOM 1040 O O . LEU A 1 129 ? 23.733 17.410 0.451 1.00 58.25 129 LEU A O 1
ATOM 1044 N N . MET A 1 130 ? 24.584 16.296 -1.304 1.00 50.91 130 MET A N 1
ATOM 1045 C CA . MET A 1 130 ? 25.982 16.658 -1.050 1.00 50.91 130 MET A CA 1
ATOM 1046 C C . MET A 1 130 ? 26.217 18.164 -1.167 1.00 50.91 130 MET A C 1
ATOM 1048 O O . MET A 1 130 ? 26.939 18.722 -0.347 1.00 50.91 130 MET A O 1
ATOM 1052 N N . ARG A 1 131 ? 25.581 18.843 -2.128 1.00 61.41 131 ARG A N 1
ATOM 1053 C CA . ARG A 1 131 ? 25.666 20.302 -2.284 1.00 61.41 131 ARG A CA 1
ATOM 1054 C C . ARG A 1 131 ? 25.035 21.032 -1.099 1.00 61.41 131 ARG A C 1
ATOM 1056 O O . ARG A 1 131 ? 25.672 21.918 -0.546 1.00 61.41 131 ARG A O 1
ATOM 1063 N N . LYS A 1 132 ? 23.853 20.601 -0.642 1.00 69.69 132 LYS A N 1
ATOM 1064 C CA . LYS A 1 132 ? 23.215 21.139 0.576 1.00 69.69 132 LYS A CA 1
ATOM 1065 C C . LYS A 1 132 ? 24.057 20.902 1.832 1.00 69.69 132 LYS A C 1
ATOM 1067 O O . LYS A 1 132 ? 24.130 21.773 2.693 1.00 69.69 132 LYS A O 1
ATOM 1072 N N . LEU A 1 133 ? 24.697 19.737 1.945 1.00 58.09 133 LEU A N 1
ATOM 1073 C CA . LEU A 1 133 ? 25.629 19.434 3.035 1.00 58.09 133 LEU A CA 1
ATOM 1074 C C . LEU A 1 133 ? 26.871 20.330 2.986 1.00 58.09 133 LEU A C 1
ATOM 1076 O O . LEU A 1 133 ? 27.251 20.883 4.012 1.00 58.09 133 LEU A O 1
ATOM 1080 N N . LEU A 1 134 ? 27.465 20.520 1.807 1.00 62.34 134 LEU A N 1
ATOM 1081 C CA . LEU A 1 134 ? 28.585 21.438 1.593 1.00 62.34 134 LEU A CA 1
ATOM 1082 C C . LEU A 1 134 ? 28.208 22.879 1.944 1.00 62.34 134 LEU A C 1
ATOM 1084 O O . LEU A 1 134 ? 28.947 23.527 2.675 1.00 62.34 134 LEU A O 1
ATOM 1088 N N . GLU A 1 135 ? 27.050 23.366 1.503 1.00 74.00 135 GLU A N 1
ATOM 1089 C CA . GLU A 1 135 ? 26.551 24.704 1.847 1.00 74.00 135 GLU A CA 1
ATOM 1090 C C . GLU A 1 135 ? 26.346 24.863 3.360 1.00 74.00 135 GLU A C 1
ATOM 1092 O O . GLU A 1 135 ? 26.792 25.852 3.933 1.00 74.00 135 GLU A O 1
ATOM 1097 N N . MET A 1 136 ? 25.764 23.867 4.039 1.00 64.81 136 MET A N 1
ATOM 1098 C CA . MET A 1 136 ? 25.598 23.888 5.499 1.00 64.81 136 MET A CA 1
ATOM 1099 C C . MET A 1 136 ? 26.921 23.833 6.275 1.00 64.81 136 MET A C 1
ATOM 1101 O O . MET A 1 136 ? 27.012 24.420 7.351 1.00 64.81 136 MET A O 1
ATOM 1105 N N . VAL A 1 137 ? 27.932 23.123 5.765 1.00 66.25 137 VAL A N 1
ATOM 1106 C CA . VAL A 1 137 ? 29.262 23.039 6.395 1.00 66.25 137 VAL A CA 1
ATOM 1107 C C . VAL A 1 137 ? 30.061 24.317 6.151 1.00 66.25 137 VAL A C 1
ATOM 1109 O O . VAL A 1 137 ? 30.705 24.816 7.068 1.00 66.25 137 VAL A O 1
ATOM 1112 N N . THR A 1 138 ? 29.976 24.881 4.947 1.00 66.94 138 THR A N 1
ATOM 1113 C CA . THR A 1 138 ? 30.715 26.096 4.569 1.00 66.94 138 THR A CA 1
ATOM 1114 C C . THR A 1 138 ? 30.092 27.350 5.185 1.00 66.94 138 THR A C 1
ATOM 1116 O O . THR A 1 138 ? 30.815 28.271 5.525 1.00 66.94 138 THR A O 1
ATOM 1119 N N . ALA A 1 139 ? 28.773 27.374 5.415 1.00 61.47 139 ALA A N 1
ATOM 1120 C CA . ALA A 1 139 ? 28.085 28.466 6.116 1.00 61.47 139 ALA A CA 1
ATOM 1121 C C . ALA A 1 139 ? 28.309 28.474 7.644 1.00 61.47 139 ALA A C 1
ATOM 1123 O O . ALA A 1 139 ? 27.797 29.353 8.338 1.00 61.47 139 ALA A O 1
ATOM 1124 N N . ARG A 1 140 ? 29.021 27.476 8.184 1.00 48.88 140 ARG A N 1
ATOM 1125 C CA . ARG A 1 140 ? 29.341 27.334 9.615 1.00 48.88 140 ARG A CA 1
ATOM 1126 C C . ARG A 1 140 ? 30.813 27.611 9.950 1.00 48.88 140 ARG A C 1
ATOM 1128 O O . ARG A 1 140 ? 31.184 27.442 11.112 1.00 48.88 140 ARG A O 1
ATOM 1135 N N . ILE A 1 141 ? 31.613 28.025 8.965 1.00 46.94 141 ILE A N 1
ATOM 1136 C CA . ILE A 1 141 ? 32.986 28.540 9.104 1.00 46.94 141 ILE A CA 1
ATOM 1137 C C . ILE A 1 141 ? 32.947 30.036 8.795 1.00 46.94 141 ILE A C 1
ATOM 1139 O O . ILE A 1 141 ? 33.590 30.797 9.549 1.00 46.94 141 ILE A O 1
#